Protein AF-A0A954RH76-F1 (afdb_monomer_lite)

Secondary structure (DSSP, 8-state):
-EEEB-EE--------------PPPPSEEEEETTEEEEEE-S---HHHHHHHHHH-EETTEE--BPP---HHHHHHHHHHHHTTS-TTSGGGGB-SSS---BEEEEEEE-TTSTTEEEE-SSSSS-PEEEEE-SGGG-EESTT-----SS-TT--S-PPPSS--TTT---EEEEESS--

Sequence (179 aa):
MAVLNSIRSTAVLICVIAFGTPLALADSRFEYGGHTYDIVTGNKTWSDAALDAVSRAVAGINGYLVTIESAEENATLFQSLLNVVPSSDFNQTRAPDGGNGVYVWIGATDRVNEGDWLWDGDGDNLGVSFWQGTGSAGTSIDGAYQNWGHLPTEPTRQWEPDNAAGGLQDAAGIGLANW

Radius of gyration: 15.98 Å; chains: 1; bounding box: 38×37×48 Å

pLDDT: mean 77.92, std 19.16, range [30.12, 97.25]

Structure (mmCIF, N/CA/C/O backbone):
data_AF-A0A954RH76-F1
#
_entry.id   AF-A0A954RH76-F1
#
loop_
_atom_site.group_PDB
_atom_site.id
_atom_site.type_symbol
_atom_site.label_atom_id
_atom_site.label_alt_id
_atom_site.label_comp_id
_atom_site.label_asym_id
_atom_site.label_entity_id
_atom_site.label_seq_id
_atom_site.pdbx_PDB_ins_code
_atom_site.Cartn_x
_atom_site.Cartn_y
_atom_site.Cartn_z
_atom_site.occupancy
_atom_site.B_iso_or_equiv
_atom_site.auth_seq_id
_atom_site.auth_comp_id
_atom_site.auth_asym_id
_atom_site.auth_atom_id
_atom_site.pdbx_PDB_model_num
ATOM 1 N N . MET A 1 1 ? 6.204 8.900 6.212 1.00 40.88 1 MET A N 1
ATOM 2 C CA . MET A 1 1 ? 5.173 7.993 5.658 1.00 40.88 1 MET A CA 1
ATOM 3 C C . MET A 1 1 ? 4.182 7.612 6.754 1.00 40.88 1 MET A C 1
ATOM 5 O O . MET A 1 1 ? 4.593 7.543 7.906 1.00 40.88 1 MET A O 1
ATOM 9 N N . ALA A 1 2 ? 2.920 7.367 6.388 1.00 30.12 2 ALA A N 1
ATOM 10 C CA . ALA A 1 2 ? 1.834 6.907 7.260 1.00 30.12 2 ALA A CA 1
ATOM 11 C C . ALA A 1 2 ? 1.505 5.396 7.078 1.00 30.12 2 ALA A C 1
ATOM 13 O O . ALA A 1 2 ? 2.086 4.738 6.219 1.00 30.12 2 ALA A O 1
ATOM 14 N N . VAL A 1 3 ? 0.554 4.856 7.847 1.00 35.94 3 VAL A N 1
ATOM 15 C CA . VAL A 1 3 ? 0.064 3.460 7.829 1.00 35.94 3 VAL A CA 1
ATOM 16 C C . VAL A 1 3 ? -1.465 3.431 7.731 1.00 35.94 3 VAL A C 1
ATOM 18 O O . VAL A 1 3 ? -2.114 4.339 8.257 1.00 35.94 3 VAL A O 1
ATOM 21 N N . LEU A 1 4 ? -2.027 2.398 7.087 1.00 30.12 4 LEU A N 1
ATOM 22 C CA . LEU A 1 4 ? -3.467 2.200 6.896 1.00 30.12 4 LEU A CA 1
ATOM 23 C C . LEU A 1 4 ? -3.893 0.731 7.147 1.00 30.12 4 LEU A C 1
ATOM 25 O O . LEU A 1 4 ? -3.409 -0.157 6.451 1.00 30.12 4 LEU A O 1
ATOM 29 N N . ASN A 1 5 ? -4.798 0.473 8.105 1.00 33.03 5 ASN A N 1
ATOM 30 C CA . ASN A 1 5 ? -5.329 -0.878 8.439 1.00 33.03 5 ASN A CA 1
ATOM 31 C C . ASN A 1 5 ? -6.743 -1.138 7.869 1.00 33.03 5 ASN A C 1
ATOM 33 O O . ASN A 1 5 ? -7.368 -0.183 7.434 1.00 33.03 5 ASN A O 1
ATOM 37 N N . SER A 1 6 ? -7.287 -2.371 7.941 1.00 32.66 6 SER A N 1
ATOM 38 C CA . SER A 1 6 ? -8.672 -2.718 7.519 1.00 32.66 6 SER A CA 1
ATOM 39 C C . SER A 1 6 ? -9.270 -3.940 8.272 1.00 32.66 6 SER A C 1
ATOM 41 O O . SER A 1 6 ? -8.588 -4.953 8.392 1.00 32.66 6 SER A O 1
ATOM 43 N N . ILE A 1 7 ? -10.502 -3.892 8.826 1.00 47.41 7 ILE A N 1
ATOM 44 C CA . ILE A 1 7 ? -11.074 -4.971 9.694 1.00 47.41 7 ILE A CA 1
ATOM 45 C C . ILE A 1 7 ? -12.603 -5.180 9.532 1.00 47.41 7 ILE A C 1
ATOM 47 O O . ILE A 1 7 ? -13.374 -4.392 10.082 1.00 47.41 7 ILE A O 1
ATOM 51 N N . ARG A 1 8 ? -13.075 -6.256 8.865 1.00 41.12 8 ARG A N 1
ATOM 52 C CA . ARG A 1 8 ? -14.526 -6.562 8.687 1.00 41.12 8 ARG A CA 1
ATOM 53 C C . ARG A 1 8 ? -15.267 -6.842 10.005 1.00 41.12 8 ARG A C 1
ATOM 55 O O . ARG A 1 8 ? -14.794 -7.622 10.827 1.00 41.12 8 ARG A O 1
ATOM 62 N N . SER A 1 9 ? -16.482 -6.301 10.158 1.00 44.47 9 SER A N 1
ATOM 63 C CA . SER A 1 9 ? -17.307 -6.450 11.370 1.00 44.47 9 SER A CA 1
ATOM 64 C C . SER A 1 9 ? -18.763 -6.873 11.108 1.00 44.47 9 SER A C 1
ATOM 66 O O . SER A 1 9 ? -19.400 -6.485 10.129 1.00 44.47 9 SER A O 1
ATOM 68 N N . THR A 1 10 ? -19.332 -7.663 12.023 1.00 44.78 10 THR A N 1
ATOM 69 C CA . THR A 1 10 ? -20.782 -7.890 12.167 1.00 44.78 10 THR A CA 1
ATOM 70 C C . THR A 1 10 ? -21.090 -8.001 13.661 1.00 44.78 10 THR A C 1
ATOM 72 O O . THR A 1 10 ? -20.447 -8.763 14.378 1.00 44.78 10 THR A O 1
ATOM 75 N N . ALA A 1 11 ? -22.014 -7.182 14.165 1.00 46.94 11 ALA A N 1
ATOM 76 C CA . ALA A 1 11 ? -21.987 -6.768 15.568 1.00 46.94 11 ALA A CA 1
ATOM 77 C C . ALA A 1 11 ? -22.544 -7.785 16.587 1.00 46.94 11 ALA A C 1
ATOM 79 O O . ALA A 1 11 ? -23.699 -8.202 16.502 1.00 46.94 11 ALA A O 1
ATOM 80 N N . VAL A 1 12 ? -21.770 -8.033 17.652 1.00 41.00 12 VAL A N 1
ATOM 81 C CA . VAL A 1 12 ? -22.257 -8.466 18.976 1.00 41.00 12 VAL A CA 1
ATOM 82 C C . VAL A 1 12 ? -21.498 -7.675 20.046 1.00 41.00 12 VAL A C 1
ATOM 84 O O . VAL A 1 12 ? -20.272 -7.622 20.024 1.00 41.00 12 VAL A O 1
ATOM 87 N N . LEU A 1 13 ? -22.211 -7.047 20.986 1.00 41.81 13 LEU A N 1
ATOM 88 C CA . LEU A 1 13 ? -21.607 -6.197 22.016 1.00 41.81 13 LEU A CA 1
ATOM 89 C C . LEU A 1 13 ? -21.362 -6.983 23.316 1.00 41.81 13 LEU A C 1
ATOM 91 O O . LEU A 1 13 ? -22.308 -7.293 24.038 1.00 41.81 13 LEU A O 1
ATOM 95 N N . ILE A 1 14 ? -20.096 -7.253 23.648 1.00 43.41 14 ILE A N 1
ATOM 96 C CA . ILE A 1 14 ? -19.682 -7.780 24.959 1.00 43.41 14 ILE A CA 1
ATOM 97 C C . ILE A 1 14 ? -18.556 -6.899 25.506 1.00 43.41 14 ILE A C 1
ATOM 99 O O . ILE A 1 14 ? -17.521 -6.731 24.868 1.00 43.41 14 ILE A O 1
ATOM 103 N N . CYS A 1 15 ? -18.751 -6.334 26.699 1.00 41.09 15 CYS A N 1
ATOM 104 C CA . CYS A 1 15 ? -17.736 -5.520 27.365 1.00 41.09 15 CYS A CA 1
ATOM 105 C C . CYS A 1 15 ? -16.806 -6.409 28.205 1.00 41.09 15 CYS A C 1
ATOM 107 O O . CYS A 1 15 ? -17.217 -6.932 29.242 1.00 41.09 15 CYS A O 1
ATOM 109 N N . VAL A 1 16 ? -15.552 -6.552 27.771 1.00 42.00 16 VAL A N 1
ATOM 110 C CA . VAL A 1 16 ? -14.464 -7.158 28.552 1.00 42.00 16 VAL A CA 1
ATOM 111 C C . VAL A 1 16 ? -13.375 -6.107 28.737 1.00 42.00 16 VAL A C 1
ATOM 113 O O . VAL A 1 16 ? -12.799 -5.629 27.763 1.00 42.00 16 VAL A O 1
ATOM 116 N N . ILE A 1 17 ? -13.079 -5.746 29.987 1.00 45.72 17 ILE A N 1
ATOM 117 C CA . ILE A 1 17 ? -11.997 -4.805 30.305 1.00 45.72 17 ILE A CA 1
ATOM 118 C C . ILE A 1 17 ? -10.677 -5.582 30.335 1.00 45.72 17 ILE A C 1
ATOM 120 O O . ILE A 1 17 ? -10.263 -6.095 31.374 1.00 45.72 17 ILE A O 1
ATOM 124 N N . ALA A 1 18 ? -10.028 -5.689 29.177 1.00 44.66 18 ALA A N 1
ATOM 125 C CA . ALA A 1 18 ? -8.667 -6.197 29.074 1.00 44.66 18 ALA A CA 1
ATOM 126 C C . ALA A 1 18 ? -7.655 -5.075 29.364 1.00 44.66 18 ALA A C 1
ATOM 128 O O . ALA A 1 18 ? -7.723 -3.999 28.770 1.00 44.66 18 ALA A O 1
ATOM 129 N N . PHE A 1 19 ? -6.681 -5.338 30.239 1.00 42.97 19 PHE A N 1
ATOM 130 C CA . PHE A 1 19 ? -5.490 -4.495 30.369 1.00 42.97 19 PHE A CA 1
ATOM 131 C C . PHE A 1 19 ? -4.543 -4.780 29.199 1.00 42.97 19 PHE A C 1
ATOM 133 O O . PHE A 1 19 ? -3.617 -5.581 29.315 1.00 42.97 19 PHE A O 1
ATOM 140 N N . GLY A 1 20 ? -4.810 -4.148 28.057 1.00 40.47 20 GLY A N 1
ATOM 141 C CA . GLY A 1 20 ? -3.869 -4.130 26.943 1.00 40.47 20 GLY A CA 1
ATOM 142 C C . GLY A 1 20 ? -2.594 -3.361 27.296 1.00 40.47 20 GLY A C 1
ATOM 143 O O . GLY A 1 20 ? -2.602 -2.448 28.127 1.00 40.47 20 GLY A O 1
ATOM 144 N N . THR A 1 21 ? -1.504 -3.687 26.604 1.00 46.91 21 THR A N 1
ATOM 145 C CA . THR A 1 21 ? -0.442 -2.709 26.341 1.00 46.91 21 THR A CA 1
ATOM 146 C C . THR A 1 21 ? -1.059 -1.440 25.738 1.00 46.91 21 THR A C 1
ATOM 148 O O . THR A 1 21 ? -2.118 -1.524 25.109 1.00 46.91 21 THR A O 1
ATOM 151 N N . PRO A 1 22 ? -0.446 -0.252 25.910 1.00 42.25 22 PRO A N 1
ATOM 152 C CA . PRO A 1 22 ? -0.930 0.943 25.235 1.00 42.25 22 PRO A CA 1
ATOM 153 C C . PRO A 1 22 ? -0.853 0.705 23.726 1.00 42.25 22 PRO A C 1
ATOM 155 O O . PRO A 1 22 ? 0.236 0.680 23.155 1.00 42.25 22 PRO A O 1
ATOM 158 N N . LEU A 1 23 ? -2.015 0.491 23.105 1.00 51.16 23 LEU A N 1
ATOM 159 C CA . LEU A 1 23 ? -2.148 0.426 21.657 1.00 51.16 23 LEU A CA 1
ATOM 160 C C . LEU A 1 23 ? -1.518 1.696 21.088 1.00 51.16 23 LEU A C 1
ATOM 162 O O . LEU A 1 23 ? -1.836 2.796 21.553 1.00 51.16 23 LEU A O 1
ATOM 166 N N . ALA A 1 24 ? -0.658 1.553 20.079 1.00 54.69 24 ALA A N 1
ATOM 167 C CA . ALA A 1 24 ? -0.328 2.688 19.237 1.00 54.69 24 ALA A CA 1
ATOM 168 C C . ALA A 1 24 ? -1.663 3.225 18.702 1.00 54.69 24 ALA A C 1
ATOM 170 O O . ALA A 1 24 ? -2.426 2.491 18.073 1.00 54.69 24 ALA A O 1
ATOM 171 N N . LEU A 1 25 ? -2.012 4.464 19.048 1.00 64.19 25 LEU A N 1
ATOM 172 C CA . LEU A 1 25 ? -3.283 5.032 18.616 1.00 64.19 25 LEU A CA 1
ATOM 173 C C . LEU A 1 25 ? -3.212 5.357 17.122 1.00 64.19 25 LEU A C 1
ATOM 175 O O . LEU A 1 25 ? -2.136 5.480 16.535 1.00 64.19 25 LEU A O 1
ATOM 179 N N . ALA A 1 26 ? -4.372 5.409 16.480 1.00 78.31 26 ALA A N 1
ATOM 180 C CA . ALA A 1 26 ? -4.497 5.991 15.154 1.00 78.31 26 ALA A CA 1
ATOM 181 C C . ALA A 1 26 ? -4.692 7.503 15.300 1.00 78.31 26 ALA A C 1
ATOM 183 O O . ALA A 1 26 ? -5.371 7.946 16.229 1.00 78.31 26 ALA A O 1
ATOM 184 N N . ASP A 1 27 ? -4.134 8.277 14.375 1.00 84.81 27 ASP A N 1
ATOM 185 C CA . ASP A 1 27 ? -4.373 9.721 14.295 1.00 84.81 27 ASP A CA 1
ATOM 186 C C . ASP A 1 27 ? -5.764 10.013 13.703 1.00 84.81 27 ASP A C 1
ATOM 188 O O . ASP A 1 27 ? -6.364 11.051 13.977 1.00 84.81 27 ASP A O 1
ATOM 192 N N . SER A 1 28 ? -6.314 9.065 12.932 1.00 92.12 28 SER A N 1
ATOM 193 C CA . SER A 1 28 ? -7.709 9.055 12.483 1.00 92.12 28 SER A CA 1
ATOM 194 C C . SER A 1 28 ? -8.221 7.623 12.301 1.00 92.12 28 SER A C 1
ATOM 196 O O . SER A 1 28 ? -7.443 6.711 12.029 1.00 92.12 28 SER A O 1
ATOM 198 N N . ARG A 1 29 ? -9.536 7.416 12.430 1.00 93.69 29 ARG A N 1
ATOM 199 C CA . ARG A 1 29 ? -10.216 6.130 12.197 1.00 93.69 29 ARG A CA 1
ATOM 200 C C . ARG A 1 29 ? -11.527 6.358 11.450 1.00 93.69 29 ARG A C 1
ATOM 202 O O . ARG A 1 29 ? -12.265 7.284 11.781 1.00 93.69 29 ARG A O 1
ATOM 209 N N . PHE A 1 30 ? -11.837 5.490 10.491 1.00 94.75 30 PHE A N 1
ATOM 210 C CA . PHE A 1 30 ? -13.106 5.494 9.755 1.00 94.75 30 PHE A CA 1
ATOM 211 C C . PHE A 1 30 ? -13.572 4.066 9.431 1.00 94.75 30 PHE A C 1
ATOM 213 O O . PHE A 1 30 ? -12.868 3.097 9.708 1.00 94.75 30 PHE A O 1
ATOM 220 N N . GLU A 1 31 ? -14.770 3.929 8.862 1.00 95.25 31 GLU A N 1
ATOM 221 C CA . GLU A 1 31 ? -15.333 2.644 8.434 1.00 95.25 31 GLU A CA 1
ATOM 222 C C . GLU A 1 31 ? -15.823 2.725 6.983 1.00 95.25 31 GLU A C 1
ATOM 224 O O . GLU A 1 31 ? -16.425 3.723 6.580 1.00 95.25 31 GLU A O 1
ATOM 229 N N . TYR A 1 32 ? -15.571 1.678 6.196 1.00 95.69 32 TYR A N 1
ATOM 230 C CA . TYR A 1 32 ? -16.018 1.542 4.805 1.00 95.69 32 TYR A CA 1
ATOM 231 C C . TYR A 1 32 ? -16.129 0.057 4.421 1.00 95.69 32 TYR A C 1
ATOM 233 O O . TYR A 1 32 ? -15.388 -0.768 4.934 1.00 95.69 32 TYR A O 1
ATOM 241 N N . GLY A 1 33 ? -17.072 -0.334 3.555 1.00 93.06 33 GLY A N 1
ATOM 242 C CA . GLY A 1 33 ? -17.193 -1.734 3.100 1.00 93.06 33 GLY A CA 1
ATOM 243 C C . GLY A 1 33 ? -17.443 -2.775 4.212 1.00 93.06 33 GLY A C 1
ATOM 244 O O . GLY A 1 33 ? -17.241 -3.967 3.996 1.00 93.06 33 GLY A O 1
ATOM 245 N N . GLY A 1 34 ? -17.851 -2.334 5.408 1.00 92.12 34 GLY A N 1
ATOM 246 C CA . GLY A 1 34 ? -17.929 -3.157 6.622 1.00 92.12 34 GLY A CA 1
ATOM 247 C C . GLY A 1 34 ? -16.601 -3.326 7.373 1.00 92.12 34 GLY A C 1
ATOM 248 O O . GLY A 1 34 ? -16.596 -3.979 8.414 1.00 92.12 34 GLY A O 1
ATOM 249 N N . HIS A 1 35 ? -15.505 -2.750 6.871 1.00 93.56 35 HIS A N 1
ATOM 250 C CA . HIS A 1 35 ? -14.179 -2.731 7.484 1.00 93.56 35 HIS A CA 1
ATOM 251 C C . HIS A 1 35 ? -13.924 -1.459 8.315 1.00 93.56 35 HIS A C 1
ATOM 253 O O . HIS A 1 35 ? -14.305 -0.365 7.896 1.00 93.56 35 HIS A O 1
ATOM 259 N N . THR A 1 36 ? -13.220 -1.575 9.446 1.00 95.75 36 THR A N 1
ATOM 260 C CA . THR A 1 36 ? -12.646 -0.437 10.196 1.00 95.75 36 THR A CA 1
ATOM 261 C C . THR A 1 36 ? -11.205 -0.163 9.758 1.00 95.75 36 THR A C 1
ATOM 263 O O . THR A 1 36 ? -10.385 -1.080 9.780 1.00 95.75 36 THR A O 1
ATOM 266 N N . TYR A 1 37 ? -10.880 1.092 9.438 1.00 95.88 37 TYR A N 1
ATOM 267 C CA . TYR A 1 37 ? -9.555 1.527 8.985 1.00 95.88 37 TYR A CA 1
ATOM 268 C C . TYR A 1 37 ? -8.914 2.511 9.978 1.00 95.88 37 TYR A C 1
ATOM 270 O O . TYR A 1 37 ? -9.546 3.494 10.371 1.00 95.88 37 TYR A O 1
ATOM 278 N N . ASP A 1 38 ? -7.653 2.267 10.351 1.00 94.94 38 ASP A N 1
ATOM 279 C CA . ASP A 1 38 ? -6.802 3.179 11.139 1.00 94.94 38 ASP A CA 1
ATOM 280 C C . ASP A 1 38 ? -5.836 3.913 10.214 1.00 94.94 38 ASP A C 1
ATOM 282 O O . ASP A 1 38 ? -5.127 3.245 9.472 1.00 94.94 38 ASP A O 1
ATOM 286 N N . ILE A 1 39 ? -5.741 5.242 10.313 1.00 93.50 39 ILE A N 1
ATOM 287 C CA . ILE A 1 39 ? -4.655 6.039 9.723 1.00 93.50 39 ILE A CA 1
ATOM 288 C C . ILE A 1 39 ? -3.665 6.412 10.831 1.00 93.50 39 ILE A C 1
ATOM 290 O O . ILE A 1 39 ? -4.047 7.017 11.835 1.00 93.50 39 ILE A O 1
ATOM 294 N N . VAL A 1 40 ? -2.386 6.095 10.633 1.00 91.00 40 VAL A N 1
ATOM 295 C CA . VAL A 1 40 ? -1.279 6.419 11.554 1.00 91.00 40 VAL A CA 1
ATOM 296 C C . VAL A 1 40 ? -0.241 7.235 10.803 1.00 91.00 40 VAL A C 1
ATOM 298 O O . VAL A 1 40 ? 0.214 6.789 9.764 1.00 91.00 40 VAL A O 1
ATOM 301 N N . THR A 1 41 ? 0.184 8.393 11.293 1.00 85.50 41 THR A N 1
ATOM 302 C CA . THR A 1 41 ? 1.105 9.295 10.566 1.00 85.50 41 THR A CA 1
ATOM 303 C C . THR A 1 41 ? 2.579 9.144 10.958 1.00 85.50 41 THR A C 1
ATOM 305 O O . THR A 1 41 ? 3.463 9.641 10.259 1.00 85.50 41 THR A O 1
ATOM 308 N N . GLY A 1 42 ? 2.861 8.436 12.058 1.00 83.25 42 GLY A N 1
ATOM 309 C CA . GLY A 1 42 ? 4.211 8.232 12.589 1.00 83.25 42 GLY A CA 1
ATOM 310 C C . GLY A 1 42 ? 5.118 7.409 11.665 1.00 83.25 42 GLY A C 1
ATOM 311 O O . GLY A 1 42 ? 4.803 6.271 11.321 1.00 83.25 42 GLY A O 1
ATOM 312 N N . ASN A 1 43 ? 6.273 7.976 11.306 1.00 80.88 43 ASN A N 1
ATOM 313 C CA . ASN A 1 43 ? 7.181 7.413 10.307 1.00 80.88 43 ASN A CA 1
ATOM 314 C C . ASN A 1 43 ? 7.812 6.069 10.729 1.00 80.88 43 ASN A C 1
ATOM 316 O O . ASN A 1 43 ? 8.438 5.978 11.785 1.00 80.88 43 ASN A O 1
ATOM 320 N N . LYS A 1 44 ? 7.692 5.054 9.864 1.00 85.94 44 LYS A N 1
ATOM 321 C CA . LYS A 1 44 ? 8.058 3.643 10.094 1.00 85.94 44 LYS A CA 1
ATOM 322 C C . LYS A 1 44 ? 8.705 3.018 8.850 1.00 85.94 44 LYS A C 1
ATOM 324 O O . LYS A 1 44 ? 8.472 3.511 7.744 1.00 85.94 44 LYS A O 1
ATOM 329 N N . THR A 1 45 ? 9.468 1.932 9.023 1.00 86.88 45 THR A N 1
ATOM 330 C CA . THR A 1 45 ? 9.781 0.986 7.927 1.00 86.88 45 THR A CA 1
ATOM 331 C C . THR A 1 45 ? 8.580 0.075 7.650 1.00 86.88 45 THR A C 1
ATOM 333 O O . THR A 1 45 ? 7.631 0.068 8.433 1.00 86.88 45 THR A O 1
ATOM 336 N N . TRP A 1 46 ? 8.586 -0.699 6.559 1.00 89.88 46 TRP A N 1
ATOM 337 C CA . TRP A 1 46 ? 7.458 -1.590 6.245 1.00 89.88 46 TRP A CA 1
ATOM 338 C C . TRP A 1 46 ? 7.260 -2.678 7.301 1.00 89.88 46 TRP A C 1
ATOM 340 O O . TRP A 1 46 ? 6.151 -2.847 7.802 1.00 89.88 46 TRP A O 1
ATOM 350 N N . SER A 1 47 ? 8.342 -3.299 7.771 1.00 91.25 47 SER A N 1
ATOM 351 C CA . SER A 1 47 ? 8.289 -4.242 8.893 1.00 91.25 47 SER A CA 1
ATOM 352 C C . SER A 1 47 ? 7.755 -3.588 10.180 1.00 91.25 47 SER A C 1
ATOM 354 O O . SER A 1 47 ? 6.922 -4.173 10.867 1.00 91.25 47 SER A O 1
ATOM 356 N N . ASP A 1 48 ? 8.165 -2.350 10.492 1.00 91.19 48 ASP A N 1
ATOM 357 C CA . ASP A 1 48 ? 7.651 -1.606 11.659 1.00 91.19 48 ASP A CA 1
ATOM 358 C C . ASP A 1 48 ? 6.195 -1.134 11.494 1.00 91.19 48 ASP A C 1
ATOM 360 O O . ASP A 1 48 ? 5.565 -0.738 12.480 1.00 91.19 48 ASP A O 1
ATOM 364 N N . ALA A 1 49 ? 5.680 -1.105 10.262 1.00 91.94 49 ALA A N 1
ATOM 365 C CA . ALA A 1 49 ? 4.300 -0.772 9.930 1.00 91.94 49 ALA A CA 1
ATOM 366 C C . ALA A 1 49 ? 3.397 -2.006 10.036 1.00 91.94 49 ALA A C 1
ATOM 368 O O . ALA A 1 49 ? 2.373 -1.929 10.710 1.00 91.94 49 ALA A O 1
ATOM 369 N N . ALA A 1 50 ? 3.816 -3.146 9.479 1.00 94.31 50 ALA A N 1
ATOM 370 C CA . ALA A 1 50 ? 3.130 -4.430 9.626 1.00 94.31 50 ALA A CA 1
ATOM 371 C C . ALA A 1 50 ? 3.026 -4.847 11.104 1.00 94.31 50 ALA A C 1
ATOM 373 O O . ALA A 1 50 ? 1.935 -5.122 11.603 1.00 94.31 50 ALA A O 1
ATOM 374 N N . LEU A 1 51 ? 4.126 -4.755 11.863 1.00 94.31 51 LEU A N 1
ATOM 375 C CA . LEU A 1 51 ? 4.120 -5.036 13.305 1.00 94.31 51 LEU A CA 1
ATOM 376 C C . LEU A 1 51 ? 3.227 -4.069 14.109 1.00 94.31 51 LEU A C 1
ATOM 378 O O . LEU A 1 51 ? 2.596 -4.485 15.080 1.00 94.31 51 LEU A O 1
ATOM 382 N N . ASP A 1 52 ? 3.127 -2.794 13.710 1.00 93.62 52 ASP A N 1
ATOM 383 C CA . ASP A 1 52 ? 2.187 -1.842 14.328 1.00 93.62 52 ASP A CA 1
ATOM 384 C C . ASP A 1 52 ? 0.739 -2.211 14.005 1.00 93.62 52 ASP A C 1
ATOM 386 O O . ASP A 1 52 ? -0.109 -2.194 14.897 1.00 93.62 52 ASP A O 1
ATOM 390 N N . ALA A 1 53 ? 0.472 -2.600 12.755 1.00 94.81 53 ALA A N 1
ATOM 391 C CA . ALA A 1 53 ? -0.841 -3.013 12.290 1.00 94.81 53 ALA A CA 1
ATOM 392 C C . ALA A 1 53 ? -1.349 -4.249 13.047 1.00 94.81 53 ALA A C 1
ATOM 394 O O . ALA A 1 53 ? -2.459 -4.207 13.580 1.00 94.81 53 ALA A O 1
ATOM 395 N N . VAL A 1 54 ? -0.501 -5.272 13.199 1.00 95.69 54 VAL A N 1
ATOM 396 C CA . VAL A 1 54 ? -0.769 -6.497 13.979 1.00 95.69 54 VAL A CA 1
ATOM 397 C C . VAL A 1 54 ? -0.925 -6.213 15.474 1.00 95.69 54 VAL A C 1
ATOM 399 O O . VAL A 1 54 ? -1.687 -6.899 16.155 1.00 95.69 54 VAL A O 1
ATOM 402 N N . SER A 1 55 ? -0.249 -5.188 16.008 1.00 93.94 55 SER A N 1
ATOM 403 C CA . SER A 1 55 ? -0.401 -4.783 17.416 1.00 93.94 55 SER A CA 1
ATOM 404 C C . SER A 1 55 ? -1.732 -4.080 17.723 1.00 93.94 55 SER A C 1
ATOM 406 O O . SER A 1 55 ? -2.126 -3.988 18.888 1.00 93.94 55 SER A O 1
ATOM 408 N N . ARG A 1 56 ? -2.427 -3.574 16.695 1.00 90.56 56 ARG A N 1
ATOM 409 C CA . ARG A 1 56 ? -3.729 -2.902 16.813 1.00 90.56 56 ARG A CA 1
ATOM 410 C C . ARG A 1 56 ? -4.848 -3.924 16.741 1.00 90.56 56 ARG A C 1
ATOM 412 O O . ARG A 1 56 ? -4.789 -4.842 15.935 1.00 90.56 56 ARG A O 1
ATOM 419 N N . ALA A 1 57 ? -5.910 -3.720 17.518 1.00 90.44 57 ALA A N 1
ATOM 420 C CA . ALA A 1 57 ? -7.092 -4.572 17.456 1.00 90.44 57 ALA A CA 1
ATOM 421 C C . ALA A 1 57 ? -8.406 -3.786 17.543 1.00 90.44 57 ALA A C 1
ATOM 423 O O . ALA A 1 57 ? -8.505 -2.767 18.235 1.00 90.44 57 ALA A O 1
ATOM 424 N N . VAL A 1 58 ? -9.442 -4.304 16.879 1.00 87.19 58 VAL A N 1
ATOM 425 C CA . VAL A 1 58 ? -10.835 -3.841 16.979 1.00 87.19 58 VAL A CA 1
ATOM 426 C C . VAL A 1 58 ? -11.712 -5.049 17.294 1.00 87.19 58 VAL A C 1
ATOM 428 O O . VAL A 1 58 ? -11.594 -6.090 16.659 1.00 87.19 58 VAL A O 1
ATOM 431 N N . ALA A 1 59 ? -12.544 -4.946 18.335 1.00 87.06 59 ALA A N 1
ATOM 432 C CA . ALA A 1 59 ? -13.356 -6.054 18.864 1.00 87.06 59 ALA A CA 1
ATOM 433 C C . ALA A 1 59 ? -12.576 -7.355 19.204 1.00 87.06 59 ALA A C 1
ATOM 435 O O . ALA A 1 59 ? -13.177 -8.417 19.333 1.00 87.06 59 ALA A O 1
ATOM 436 N N . GLY A 1 60 ? -11.251 -7.273 19.386 1.00 87.69 60 GLY A N 1
ATOM 437 C CA . GLY A 1 60 ? -10.372 -8.429 19.621 1.00 87.69 60 GLY A CA 1
ATOM 438 C C . GLY A 1 60 ? -9.826 -9.097 18.352 1.00 87.69 60 GLY A C 1
ATOM 439 O O . GLY A 1 60 ? -9.139 -10.107 18.464 1.00 87.69 60 GLY A O 1
ATOM 440 N N . ILE A 1 61 ? -10.106 -8.542 17.169 1.00 89.12 61 ILE A N 1
ATOM 441 C CA . ILE A 1 61 ? -9.500 -8.929 15.890 1.00 89.12 61 ILE A CA 1
ATOM 442 C C . ILE A 1 61 ? -8.298 -8.011 15.645 1.00 89.12 61 ILE A C 1
ATOM 444 O O . ILE A 1 61 ? -8.458 -6.789 15.698 1.00 89.12 61 ILE A O 1
ATOM 448 N N . ASN A 1 62 ? -7.117 -8.582 15.399 1.00 93.06 62 ASN A N 1
ATOM 449 C CA . ASN A 1 62 ? -5.911 -7.815 15.076 1.00 93.06 62 ASN A CA 1
ATOM 450 C C . ASN A 1 62 ? -5.993 -7.203 13.667 1.00 93.06 62 ASN A C 1
ATOM 452 O O . ASN A 1 62 ? -6.679 -7.727 12.789 1.00 93.06 62 ASN A O 1
ATOM 456 N N . GLY A 1 63 ? -5.296 -6.088 13.460 1.00 95.00 63 GLY A N 1
ATOM 457 C CA . GLY A 1 63 ? -5.143 -5.453 12.156 1.00 95.00 63 GLY A CA 1
ATOM 458 C C . GLY A 1 63 ? -3.994 -6.031 11.327 1.00 95.00 63 GLY A C 1
ATOM 459 O O . GLY A 1 63 ? -3.203 -6.846 11.787 1.00 95.00 63 GLY A O 1
ATOM 460 N N . TYR A 1 64 ? -3.917 -5.552 10.093 1.00 96.81 64 TYR A N 1
ATOM 461 C CA . TYR A 1 64 ? -2.883 -5.811 9.092 1.00 96.81 64 TYR A CA 1
ATOM 462 C C . TYR A 1 64 ? -2.852 -4.593 8.153 1.00 96.81 64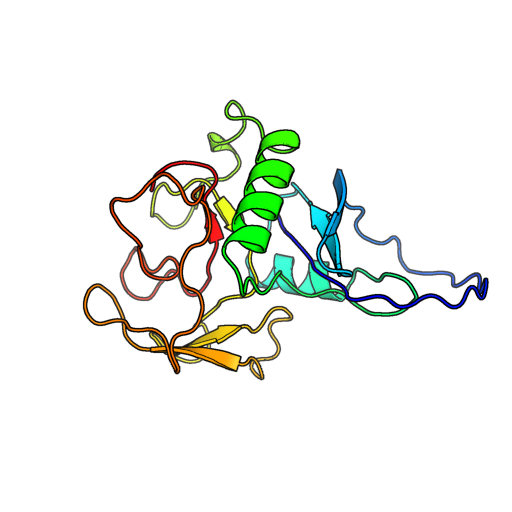 TYR A C 1
ATOM 464 O O . TYR A 1 64 ? -3.831 -3.834 8.103 1.00 96.81 64 TYR A O 1
ATOM 472 N N . LEU A 1 65 ? -1.743 -4.367 7.446 1.00 97.25 65 LEU A N 1
ATOM 473 C CA . LEU A 1 65 ? -1.638 -3.314 6.434 1.00 97.25 65 LEU A CA 1
ATOM 474 C C . LEU A 1 65 ? -2.643 -3.566 5.306 1.00 97.25 65 LEU A C 1
ATOM 476 O O . LEU A 1 65 ? -2.771 -4.685 4.815 1.00 97.25 65 LEU A O 1
ATOM 480 N N . VAL A 1 66 ? -3.358 -2.521 4.892 1.00 97.06 66 VAL A N 1
ATOM 481 C CA . VAL A 1 66 ? -4.541 -2.648 4.035 1.00 97.06 66 VAL A CA 1
ATOM 482 C C . VAL A 1 66 ? -4.257 -3.378 2.716 1.00 97.06 66 VAL A C 1
ATOM 484 O O . VAL A 1 66 ? -3.348 -3.028 1.964 1.00 97.06 66 VAL A O 1
ATOM 487 N N . THR A 1 67 ? -5.090 -4.378 2.436 1.00 95.56 67 THR A N 1
ATOM 488 C CA . THR A 1 67 ? -5.299 -4.958 1.104 1.00 95.56 67 THR A CA 1
ATOM 489 C C . THR A 1 67 ? -6.380 -4.151 0.395 1.00 95.56 67 THR A C 1
ATOM 491 O O . THR A 1 67 ? -7.390 -3.835 1.021 1.00 95.56 67 THR A O 1
ATOM 494 N N . ILE A 1 68 ? -6.166 -3.778 -0.870 1.00 93.50 68 ILE A N 1
ATOM 495 C CA . ILE A 1 68 ? -7.071 -2.887 -1.615 1.00 93.50 68 ILE A CA 1
ATOM 496 C C . ILE A 1 68 ? -7.550 -3.602 -2.878 1.00 93.50 68 ILE A C 1
ATOM 498 O O . ILE A 1 68 ? -6.772 -3.783 -3.816 1.00 93.50 68 ILE A O 1
ATOM 502 N N . GLU A 1 69 ? -8.830 -3.979 -2.909 1.00 92.38 69 GLU A N 1
ATOM 503 C CA . GLU A 1 69 ? -9.386 -4.895 -3.925 1.00 92.38 69 GLU A CA 1
ATOM 504 C C . GLU A 1 69 ? -10.361 -4.225 -4.913 1.00 92.38 69 GLU A C 1
ATOM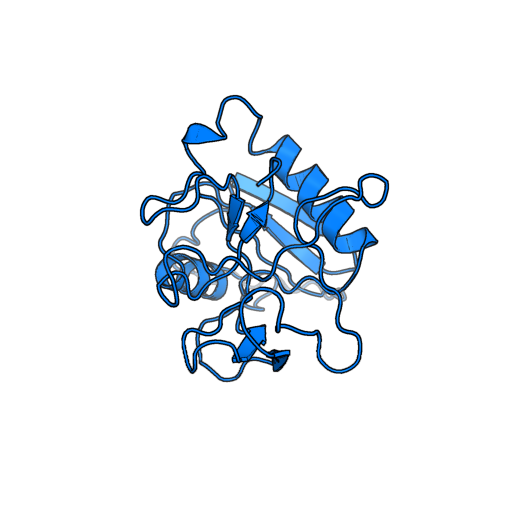 506 O O . GLU A 1 69 ? -10.858 -4.878 -5.831 1.00 92.38 69 GLU A O 1
ATOM 511 N N . SER A 1 70 ? -10.678 -2.935 -4.745 1.00 92.38 70 SER A N 1
ATOM 512 C CA . SER A 1 70 ? -11.669 -2.240 -5.587 1.00 92.38 70 SER A CA 1
ATOM 513 C C . SER A 1 70 ? -11.383 -0.751 -5.799 1.00 92.38 70 SER A C 1
ATOM 515 O O . SER A 1 70 ? -10.699 -0.101 -5.005 1.00 92.38 70 SER A O 1
ATOM 517 N N . ALA A 1 71 ? -11.958 -0.191 -6.869 1.00 90.06 71 ALA A N 1
ATOM 518 C CA . ALA A 1 71 ? -11.828 1.225 -7.210 1.00 90.06 71 ALA A CA 1
ATOM 519 C C . ALA A 1 71 ? -12.521 2.133 -6.181 1.00 90.06 71 ALA A C 1
ATOM 521 O O . ALA A 1 71 ? -12.009 3.204 -5.852 1.00 90.06 71 ALA A O 1
ATOM 522 N N . GLU A 1 72 ? -13.662 1.689 -5.656 1.00 92.50 72 GLU A N 1
ATOM 523 C CA . GLU A 1 72 ? -14.471 2.377 -4.652 1.00 92.50 72 GLU A CA 1
ATOM 524 C C . GLU A 1 72 ? -13.794 2.370 -3.272 1.00 92.50 72 GLU A C 1
ATOM 526 O O . GLU A 1 72 ? -13.830 3.378 -2.560 1.00 92.50 72 GLU A O 1
ATOM 531 N N . GLU A 1 73 ? -13.120 1.269 -2.916 1.00 94.56 73 GLU A N 1
ATOM 532 C CA . GLU A 1 73 ? -12.237 1.221 -1.748 1.00 94.56 73 GLU A CA 1
ATOM 533 C C . GLU A 1 73 ? -11.060 2.181 -1.922 1.00 94.56 73 GLU A C 1
ATOM 535 O O . GLU A 1 73 ? -10.944 3.116 -1.136 1.00 94.56 73 GLU A O 1
ATOM 540 N N . ASN A 1 74 ? -10.252 2.038 -2.981 1.00 91.69 74 ASN A N 1
ATOM 541 C CA . ASN A 1 74 ? -9.127 2.940 -3.261 1.00 91.69 74 ASN A CA 1
ATOM 542 C C . ASN A 1 74 ? -9.540 4.425 -3.218 1.00 91.69 74 ASN A C 1
ATOM 544 O O . ASN A 1 74 ? -8.863 5.225 -2.577 1.00 91.69 74 ASN A O 1
ATOM 548 N N . ALA A 1 75 ? -10.670 4.795 -3.832 1.00 91.31 75 ALA A N 1
ATOM 549 C CA . ALA A 1 75 ? -11.164 6.172 -3.814 1.00 91.31 75 ALA A CA 1
ATOM 550 C C . ALA A 1 75 ? -11.544 6.649 -2.399 1.00 91.31 75 ALA A C 1
ATOM 552 O O . ALA A 1 75 ? -11.252 7.791 -2.036 1.00 91.31 75 ALA A O 1
ATOM 553 N N . THR A 1 76 ? -12.151 5.779 -1.586 1.00 93.56 76 THR A N 1
ATOM 554 C CA . THR A 1 76 ? -12.499 6.087 -0.190 1.00 93.56 76 THR A CA 1
ATOM 555 C C . THR A 1 76 ? -11.251 6.217 0.681 1.00 93.56 76 THR A C 1
ATOM 557 O O . THR A 1 76 ? -11.132 7.174 1.445 1.00 93.56 76 THR A O 1
ATOM 560 N N . LEU A 1 77 ? -10.293 5.299 0.532 1.00 93.00 77 LEU A N 1
ATOM 561 C CA . LEU A 1 77 ? -9.013 5.319 1.239 1.00 93.00 77 LEU A CA 1
ATOM 562 C C . LEU A 1 77 ? -8.221 6.586 0.913 1.00 93.00 77 LEU A C 1
ATOM 564 O O . LEU A 1 77 ? -7.842 7.323 1.820 1.00 93.00 77 LEU A O 1
ATOM 568 N N . PHE A 1 78 ? -8.041 6.881 -0.375 1.00 90.31 78 PHE A N 1
ATOM 569 C CA . PHE A 1 78 ? -7.359 8.079 -0.859 1.00 90.31 78 PHE A CA 1
ATOM 570 C C . PHE A 1 78 ? -8.000 9.363 -0.314 1.00 90.31 78 PHE A C 1
ATOM 572 O O . PHE A 1 78 ? -7.306 10.221 0.234 1.00 90.31 78 PHE A O 1
ATOM 579 N N . GLN A 1 79 ? -9.332 9.478 -0.373 1.00 90.88 79 GLN A N 1
ATOM 580 C CA . GLN A 1 79 ? -10.027 10.660 0.137 1.00 90.88 79 GLN A CA 1
ATOM 581 C C . GLN A 1 79 ? -9.928 10.793 1.667 1.00 90.88 79 GLN A C 1
ATOM 583 O O . GLN A 1 79 ? -9.773 11.912 2.164 1.00 90.88 79 GLN A O 1
ATOM 588 N N . SER A 1 80 ? -9.973 9.686 2.417 1.00 92.75 80 SER A N 1
ATOM 589 C CA . SER A 1 80 ? -9.729 9.686 3.866 1.00 92.75 80 SER A CA 1
ATOM 590 C C . SER A 1 80 ? -8.290 10.075 4.214 1.00 92.75 80 SER A C 1
ATOM 592 O O . SER A 1 80 ? -8.084 10.831 5.163 1.00 92.75 80 SER A O 1
ATOM 594 N N . LEU A 1 81 ? -7.298 9.623 3.440 1.00 91.56 81 LEU A N 1
ATOM 595 C CA . LEU A 1 81 ? -5.894 9.983 3.647 1.00 91.56 81 LEU A CA 1
ATOM 596 C C . LEU A 1 81 ? -5.635 11.468 3.373 1.00 91.56 81 LEU A C 1
ATOM 598 O O . LEU A 1 81 ? -4.999 12.114 4.200 1.00 91.56 81 LEU A O 1
ATOM 602 N N . LEU A 1 82 ? -6.186 12.045 2.299 1.00 88.69 82 LEU A N 1
ATOM 603 C CA . LEU A 1 82 ? -6.054 13.485 2.012 1.00 88.69 82 LEU A CA 1
ATOM 604 C C . LEU A 1 82 ? -6.690 14.395 3.082 1.00 88.69 82 LEU A C 1
ATOM 606 O O . LEU A 1 82 ? -6.302 15.556 3.205 1.00 88.69 82 LEU A O 1
ATOM 610 N N . ASN A 1 83 ? -7.634 13.880 3.877 1.00 90.06 83 ASN A N 1
ATOM 611 C CA . ASN A 1 83 ? -8.214 14.604 5.015 1.00 90.06 83 ASN A CA 1
ATOM 612 C C . ASN A 1 83 ? -7.301 14.617 6.260 1.00 90.06 83 ASN A C 1
ATOM 614 O O . ASN A 1 83 ? -7.548 15.399 7.178 1.00 90.06 83 ASN A O 1
ATOM 618 N N . VAL A 1 84 ? -6.282 13.749 6.315 1.00 89.69 84 VAL A N 1
ATOM 619 C CA . VAL A 1 84 ? -5.376 13.562 7.470 1.00 89.69 84 VAL A CA 1
ATOM 620 C C . VAL A 1 84 ? -3.940 13.978 7.139 1.00 89.69 84 VAL A C 1
ATOM 622 O O . VAL A 1 84 ? -3.254 14.541 7.986 1.00 89.69 84 VAL A O 1
ATOM 625 N N . VAL A 1 85 ? -3.501 13.741 5.902 1.00 87.31 85 VAL A N 1
ATOM 626 C CA . VAL A 1 85 ? -2.193 14.122 5.360 1.00 87.31 85 VAL A CA 1
ATOM 627 C C . VAL A 1 85 ? -2.417 15.181 4.270 1.00 87.31 85 VAL A C 1
ATOM 629 O O . VAL A 1 85 ? -2.581 14.835 3.097 1.00 87.31 85 VAL A O 1
ATOM 632 N N . PRO A 1 86 ? -2.474 16.478 4.625 1.00 85.62 86 PRO A N 1
ATOM 633 C CA . PRO A 1 86 ? -2.662 17.547 3.651 1.00 85.62 86 PRO A CA 1
ATOM 634 C C . PRO A 1 86 ? -1.418 17.719 2.768 1.00 85.62 86 PRO A C 1
ATOM 636 O O . PRO A 1 86 ? -0.301 17.350 3.135 1.00 85.62 86 PRO A O 1
ATOM 639 N N . SER A 1 87 ? -1.580 18.369 1.612 1.00 84.94 87 SER A N 1
ATOM 640 C CA . SER A 1 87 ? -0.501 18.536 0.624 1.00 84.94 87 SER A CA 1
ATOM 641 C C . SER A 1 87 ? 0.712 19.348 1.108 1.00 84.94 87 SER A C 1
ATOM 643 O O . SER A 1 87 ? 1.757 19.330 0.460 1.00 84.94 87 SER A O 1
ATOM 645 N N . SER A 1 88 ? 0.604 20.055 2.239 1.00 84.56 88 SER A N 1
ATOM 646 C CA . SER A 1 88 ? 1.740 20.675 2.938 1.00 84.56 88 SER A CA 1
ATOM 647 C C . SER A 1 88 ? 2.709 19.648 3.529 1.00 84.56 88 SER A C 1
ATOM 649 O O . SER A 1 88 ? 3.915 19.891 3.561 1.00 84.56 88 SER A O 1
ATOM 651 N N . ASP A 1 89 ? 2.192 18.496 3.956 1.00 85.19 89 ASP A N 1
ATOM 652 C CA . ASP A 1 89 ? 2.932 17.471 4.696 1.00 85.19 89 ASP A CA 1
ATOM 653 C C . ASP A 1 89 ? 3.447 16.340 3.803 1.00 85.19 89 ASP A C 1
ATOM 655 O O . ASP A 1 89 ? 4.174 15.465 4.263 1.00 85.19 89 ASP A O 1
ATOM 659 N N . PHE A 1 90 ? 3.184 16.410 2.496 1.00 84.06 90 PHE A N 1
ATOM 660 C CA . PHE A 1 90 ? 3.654 15.452 1.491 1.00 84.06 90 PHE A CA 1
ATOM 661 C C . PHE A 1 90 ? 5.177 15.226 1.498 1.00 84.06 90 PHE A C 1
ATOM 663 O O . PHE A 1 90 ? 5.653 14.138 1.180 1.00 84.06 90 PHE A O 1
ATOM 670 N N . ASN A 1 91 ? 5.970 16.220 1.908 1.00 79.81 91 ASN A N 1
ATOM 671 C CA . ASN A 1 91 ? 7.421 16.055 2.056 1.00 79.81 91 ASN A CA 1
ATOM 672 C C . ASN A 1 91 ? 7.821 15.185 3.266 1.00 79.81 91 ASN A C 1
ATOM 674 O O . ASN A 1 91 ? 8.927 14.652 3.279 1.00 79.81 91 ASN A O 1
ATOM 678 N N . GLN A 1 92 ? 6.928 14.999 4.244 1.00 78.38 92 GLN A N 1
ATOM 679 C CA . GLN A 1 92 ? 7.085 14.093 5.394 1.00 78.38 92 GLN A CA 1
ATOM 680 C C . GLN A 1 92 ? 6.703 12.633 5.045 1.00 78.38 92 GLN A C 1
ATOM 682 O O . GLN A 1 92 ? 6.908 11.703 5.831 1.00 78.38 92 GLN A O 1
ATOM 687 N N . THR A 1 93 ? 6.150 12.408 3.849 1.00 74.06 93 THR A N 1
ATOM 688 C CA . THR A 1 93 ? 5.706 11.103 3.329 1.00 74.06 93 THR A CA 1
ATOM 689 C C . THR A 1 93 ? 6.493 10.642 2.099 1.00 74.06 93 THR A C 1
ATOM 691 O O . THR A 1 93 ? 5.982 9.858 1.306 1.00 74.06 93 THR A O 1
ATOM 694 N N . ARG A 1 94 ? 7.728 11.132 1.934 1.00 7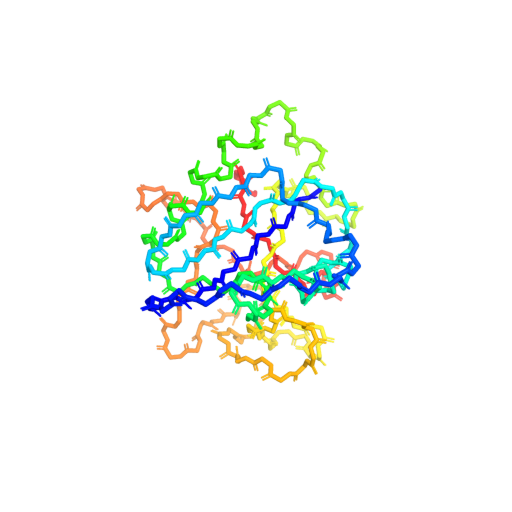2.94 94 ARG A N 1
ATOM 695 C CA . ARG A 1 94 ? 8.647 10.721 0.862 1.00 72.94 94 ARG A CA 1
ATOM 696 C C . ARG A 1 94 ? 9.518 9.535 1.274 1.00 72.94 94 ARG A C 1
ATOM 698 O O . ARG A 1 94 ? 9.975 9.477 2.415 1.00 72.94 94 ARG A O 1
ATOM 705 N N . ALA A 1 95 ? 9.787 8.655 0.313 1.00 63.75 95 ALA A N 1
ATOM 706 C CA . ALA A 1 95 ? 10.761 7.570 0.416 1.00 63.75 95 ALA A CA 1
ATOM 707 C C . ALA A 1 95 ? 12.182 8.116 0.686 1.00 63.75 95 ALA A C 1
ATOM 709 O O . ALA A 1 95 ? 12.620 9.007 -0.051 1.00 63.75 95 ALA A O 1
ATOM 710 N N . PRO A 1 96 ? 12.924 7.607 1.692 1.00 58.91 96 PRO A N 1
ATOM 711 C CA . PRO A 1 96 ? 14.343 7.928 1.881 1.00 58.91 96 PRO A CA 1
ATOM 712 C C . PRO A 1 96 ? 15.283 7.169 0.928 1.00 58.91 96 PRO A C 1
ATOM 714 O O . PRO A 1 96 ? 16.380 7.649 0.652 1.00 58.91 96 PRO A O 1
ATOM 717 N N . ASP A 1 97 ? 14.868 5.983 0.481 1.00 55.16 97 ASP A N 1
ATOM 718 C CA . ASP A 1 97 ? 15.621 5.032 -0.358 1.00 55.16 97 ASP A CA 1
ATOM 719 C C . ASP A 1 97 ? 15.782 5.506 -1.813 1.00 55.16 97 ASP A C 1
ATOM 721 O O . ASP A 1 97 ? 16.906 5.542 -2.319 1.00 55.16 97 ASP A O 1
ATOM 725 N N . GLY A 1 98 ? 14.705 5.967 -2.451 1.00 53.41 98 GLY A N 1
ATOM 726 C CA . GLY A 1 98 ? 14.784 6.740 -3.690 1.00 53.41 98 GLY A CA 1
ATOM 727 C C . GLY A 1 98 ? 13.709 6.394 -4.712 1.00 53.41 98 GLY A C 1
ATOM 728 O O . GLY A 1 98 ? 13.811 5.407 -5.423 1.00 53.41 98 GLY A O 1
ATOM 729 N N . GLY A 1 99 ? 12.753 7.307 -4.868 1.00 55.09 99 GLY A N 1
ATOM 730 C CA . GLY A 1 99 ? 11.662 7.218 -5.850 1.00 55.09 99 GLY A CA 1
ATOM 731 C C . GLY A 1 99 ? 10.867 8.522 -5.984 1.00 55.09 99 GLY A C 1
ATOM 732 O O . GLY A 1 99 ? 10.239 8.773 -7.002 1.00 55.09 99 GLY A O 1
ATOM 733 N N . ASN A 1 100 ? 10.952 9.416 -4.987 1.00 62.78 100 ASN A N 1
ATOM 734 C CA . ASN A 1 100 ? 10.213 10.686 -4.906 1.00 62.78 100 ASN A CA 1
ATOM 735 C C . ASN A 1 100 ? 8.678 10.564 -4.876 1.00 62.78 100 ASN A C 1
ATOM 737 O O . ASN A 1 100 ? 8.002 11.599 -4.854 1.00 62.78 100 ASN A O 1
ATOM 741 N N . GLY A 1 101 ? 8.142 9.350 -4.746 1.00 70.50 101 GLY A N 1
ATOM 742 C CA . GLY A 1 101 ? 6.756 9.128 -4.365 1.00 70.50 101 GLY A CA 1
ATOM 743 C C . GLY A 1 101 ? 6.376 9.851 -3.075 1.00 70.50 101 GLY A C 1
ATOM 744 O O . GLY A 1 101 ? 7.210 10.138 -2.209 1.00 70.50 101 GLY A O 1
ATOM 745 N N . VAL A 1 102 ? 5.086 10.138 -2.955 1.00 80.56 102 VAL A N 1
ATOM 746 C CA . VAL A 1 102 ? 4.442 10.695 -1.763 1.00 80.56 102 VAL A CA 1
ATOM 747 C C . VAL A 1 102 ? 3.322 9.729 -1.412 1.00 80.56 102 VAL A C 1
ATOM 749 O O . VAL A 1 102 ? 2.343 9.663 -2.151 1.00 80.56 102 VAL A O 1
ATOM 752 N N . TYR A 1 103 ? 3.475 8.950 -0.343 1.00 85.19 103 TYR A N 1
ATOM 753 C CA . TYR A 1 103 ? 2.647 7.756 -0.154 1.00 85.19 103 TYR A CA 1
ATOM 754 C C . TYR A 1 103 ? 2.449 7.349 1.311 1.00 85.19 103 TYR A C 1
ATOM 756 O O . TYR A 1 103 ? 3.011 7.923 2.252 1.00 85.19 103 TYR A O 1
ATOM 764 N N . VAL A 1 104 ? 1.590 6.348 1.484 1.00 88.69 104 VAL A N 1
ATOM 765 C CA . VAL A 1 104 ? 1.202 5.714 2.747 1.00 88.69 104 VAL A CA 1
ATOM 766 C C . VAL A 1 104 ? 1.353 4.208 2.574 1.00 88.69 104 VAL A C 1
ATOM 768 O O . VAL A 1 104 ? 0.998 3.681 1.524 1.00 88.69 104 VAL A O 1
ATOM 771 N N . TRP A 1 105 ? 1.899 3.515 3.569 1.00 91.62 105 TRP A N 1
ATOM 772 C CA . TRP A 1 105 ? 2.222 2.094 3.457 1.00 91.62 105 TRP A CA 1
ATOM 773 C C . TRP A 1 105 ? 0.962 1.216 3.427 1.00 91.62 105 TRP A C 1
ATOM 775 O O . TRP A 1 105 ? 0.053 1.402 4.243 1.00 91.62 105 TRP A O 1
ATOM 785 N N . ILE A 1 106 ? 0.940 0.250 2.505 1.00 94.19 106 ILE A N 1
ATOM 786 C CA . ILE A 1 106 ? -0.136 -0.741 2.327 1.00 94.19 106 ILE A CA 1
ATOM 787 C C . ILE A 1 106 ? 0.430 -2.170 2.369 1.00 94.19 106 ILE A C 1
ATOM 789 O O . ILE A 1 106 ? 1.645 -2.366 2.399 1.00 94.19 106 ILE A O 1
ATOM 793 N N . GLY A 1 107 ? -0.443 -3.179 2.409 1.00 95.31 107 GLY A N 1
ATOM 794 C CA . GLY A 1 107 ? -0.065 -4.575 2.667 1.00 95.31 107 GLY A CA 1
ATOM 795 C C . GLY A 1 107 ? 0.493 -5.357 1.482 1.00 95.31 107 GLY A C 1
ATOM 796 O O . GLY A 1 107 ? 0.449 -6.579 1.520 1.00 95.31 107 GLY A O 1
ATOM 797 N N . ALA A 1 108 ? 0.956 -4.690 0.423 1.00 93.38 108 ALA A N 1
ATOM 798 C CA . ALA A 1 108 ? 1.556 -5.351 -0.733 1.00 93.38 108 ALA A CA 1
ATOM 799 C C . ALA A 1 108 ? 3.090 -5.351 -0.632 1.00 93.38 108 ALA A C 1
ATOM 801 O O . ALA A 1 108 ? 3.690 -4.314 -0.337 1.00 93.38 108 ALA A O 1
ATOM 802 N N . THR A 1 109 ? 3.721 -6.501 -0.875 1.00 92.62 109 THR A N 1
ATOM 803 C CA . THR A 1 109 ? 5.180 -6.689 -0.791 1.00 92.62 109 THR A CA 1
ATOM 804 C C . THR A 1 109 ? 5.649 -7.894 -1.614 1.00 92.62 109 THR A C 1
ATOM 806 O O . THR A 1 109 ? 4.925 -8.881 -1.720 1.00 92.62 109 THR A O 1
ATOM 809 N N . ASP A 1 110 ? 6.865 -7.843 -2.161 1.00 92.38 110 ASP A N 1
ATOM 810 C CA . ASP A 1 110 ? 7.560 -8.974 -2.799 1.00 92.38 110 ASP A CA 1
ATOM 811 C C . ASP A 1 110 ? 8.887 -9.341 -2.096 1.00 92.38 110 ASP A C 1
ATOM 813 O O . ASP A 1 110 ? 9.699 -10.091 -2.635 1.00 92.38 110 ASP A O 1
ATOM 817 N N . ARG A 1 111 ? 9.066 -8.919 -0.829 1.00 89.19 111 ARG A N 1
ATOM 818 C CA . ARG A 1 111 ? 10.242 -9.169 0.053 1.00 89.19 111 ARG A CA 1
ATOM 819 C C . ARG A 1 111 ? 10.711 -10.626 0.164 1.00 89.19 111 ARG A C 1
ATOM 821 O O . ARG A 1 111 ? 11.796 -10.885 0.687 1.00 89.19 111 ARG A O 1
ATOM 828 N N . VAL A 1 112 ? 9.885 -11.577 -0.264 1.00 89.56 112 VAL A N 1
ATOM 829 C CA . VAL A 1 112 ? 10.187 -13.015 -0.317 1.00 89.56 112 VAL A CA 1
ATOM 830 C C . VAL A 1 112 ? 10.915 -13.386 -1.614 1.00 89.56 112 VAL A C 1
ATOM 832 O O . VAL A 1 112 ? 11.831 -14.211 -1.593 1.00 89.56 112 VAL A O 1
ATOM 835 N N . ASN A 1 113 ? 10.493 -12.804 -2.740 1.00 89.75 113 ASN A N 1
ATOM 836 C CA . ASN A 1 113 ? 10.980 -13.084 -4.084 1.00 89.75 113 ASN A CA 1
ATOM 837 C C . ASN A 1 113 ? 10.607 -11.931 -5.038 1.00 89.75 113 ASN A C 1
ATOM 839 O O . ASN A 1 113 ? 9.447 -11.818 -5.430 1.00 89.75 113 ASN A O 1
ATOM 843 N N . GLU A 1 114 ? 11.614 -11.172 -5.480 1.00 87.81 114 GLU A N 1
ATOM 844 C CA . GLU A 1 114 ? 11.547 -10.127 -6.519 1.00 87.81 114 GLU A CA 1
ATOM 845 C C . GLU A 1 114 ? 10.520 -10.428 -7.628 1.00 87.81 114 GLU A C 1
ATOM 847 O O . GLU A 1 114 ? 10.641 -11.411 -8.373 1.00 87.81 114 GLU A O 1
ATOM 852 N N . GLY A 1 115 ? 9.523 -9.555 -7.766 1.00 88.00 115 GLY A N 1
ATOM 853 C CA . GLY A 1 115 ? 8.482 -9.649 -8.783 1.00 88.00 115 GLY A CA 1
ATOM 854 C C . GLY A 1 115 ? 7.383 -10.684 -8.518 1.00 88.00 115 GLY A C 1
ATOM 855 O O . GLY A 1 115 ? 6.628 -10.971 -9.447 1.00 88.00 115 GLY A O 1
ATOM 856 N N . ASP A 1 116 ? 7.265 -11.251 -7.315 1.00 91.12 116 ASP A N 1
ATOM 857 C CA . ASP A 1 116 ? 6.095 -12.025 -6.858 1.00 91.12 116 ASP A CA 1
ATOM 858 C C . ASP A 1 116 ? 5.417 -11.284 -5.698 1.00 91.12 116 ASP A C 1
ATOM 860 O O . ASP A 1 116 ? 5.791 -11.424 -4.533 1.00 91.12 116 ASP A O 1
ATOM 864 N N . TRP A 1 117 ? 4.457 -10.423 -6.042 1.00 92.44 117 TRP A N 1
ATOM 865 C CA . TRP A 1 117 ? 3.863 -9.468 -5.113 1.00 92.44 117 TRP A CA 1
ATOM 866 C C . TRP A 1 117 ? 2.665 -10.070 -4.387 1.00 92.44 117 TRP A C 1
ATOM 868 O O . TRP A 1 117 ? 1.631 -10.375 -4.991 1.00 92.44 117 TRP A O 1
ATOM 878 N N . LEU A 1 118 ? 2.810 -10.188 -3.069 1.00 95.31 118 LEU A N 1
ATOM 879 C CA . LEU A 1 118 ? 1.834 -10.737 -2.138 1.00 95.31 118 LEU A CA 1
ATOM 880 C C . LEU A 1 118 ? 1.067 -9.620 -1.428 1.00 95.31 118 LEU A C 1
ATOM 882 O O . LEU A 1 118 ? 1.661 -8.629 -1.003 1.00 95.31 118 LEU A O 1
ATOM 886 N N . TRP A 1 119 ? -0.230 -9.822 -1.203 1.00 96.19 119 TRP A N 1
ATOM 887 C CA . TRP A 1 119 ? -0.953 -9.171 -0.112 1.00 96.19 119 TRP A CA 1
ATOM 888 C C . TRP A 1 119 ? -0.616 -9.902 1.196 1.00 96.19 119 TRP A C 1
ATOM 890 O O . TRP A 1 119 ? -1.302 -10.849 1.583 1.00 96.19 119 TRP A O 1
ATOM 900 N N . ASP A 1 120 ? 0.481 -9.484 1.824 1.00 96.88 120 ASP A N 1
ATOM 901 C CA . ASP A 1 120 ? 1.022 -9.946 3.108 1.00 96.88 120 ASP A CA 1
ATOM 902 C C . ASP A 1 120 ? 1.003 -8.746 4.071 1.00 96.88 120 ASP A C 1
ATOM 904 O O . ASP A 1 120 ? 1.977 -8.013 4.211 1.00 96.88 120 ASP A O 1
ATOM 908 N N . GLY A 1 121 ? -0.163 -8.450 4.653 1.00 95.88 121 GLY A N 1
ATOM 909 C CA . GLY A 1 121 ? -0.361 -7.221 5.434 1.00 95.88 121 GLY A CA 1
ATOM 910 C C . GLY A 1 121 ? 0.247 -7.254 6.841 1.00 95.88 121 GLY A C 1
ATOM 911 O O . GLY A 1 121 ? 0.391 -6.208 7.478 1.00 95.88 121 GLY A O 1
ATOM 912 N N . ASP A 1 122 ? 0.571 -8.440 7.343 1.00 95.88 122 ASP A N 1
ATOM 913 C CA . ASP A 1 122 ? 1.153 -8.712 8.656 1.00 95.88 122 ASP A CA 1
ATOM 914 C C . ASP A 1 122 ? 2.645 -9.090 8.601 1.00 95.88 122 ASP A C 1
ATOM 916 O O . ASP A 1 122 ? 3.332 -9.005 9.625 1.00 95.88 122 ASP A O 1
ATOM 920 N N . GLY A 1 123 ? 3.186 -9.373 7.411 1.00 94.69 123 GLY A N 1
ATOM 921 C CA . GLY A 1 123 ? 4.610 -9.620 7.174 1.00 94.69 123 GLY A CA 1
ATOM 922 C C . GLY A 1 123 ? 5.060 -11.029 7.559 1.00 94.69 123 GLY A C 1
ATOM 923 O O . GLY A 1 123 ? 6.232 -11.221 7.908 1.00 94.69 123 GLY A O 1
ATOM 924 N N . ASP A 1 124 ? 4.136 -11.994 7.547 1.00 95.25 124 ASP A N 1
ATOM 925 C CA . ASP A 1 124 ? 4.378 -13.382 7.953 1.00 95.25 124 ASP A CA 1
ATOM 926 C C . ASP A 1 124 ? 4.828 -14.289 6.790 1.00 95.25 124 ASP A C 1
ATOM 928 O O . ASP A 1 124 ? 5.339 -15.390 7.030 1.00 95.25 124 ASP A O 1
ATOM 932 N N . ASN A 1 125 ? 4.818 -13.759 5.558 1.00 93.62 125 ASN A N 1
ATOM 933 C CA . ASN A 1 125 ? 5.197 -14.409 4.298 1.00 93.62 125 ASN A CA 1
ATOM 934 C C . ASN A 1 125 ? 4.192 -15.480 3.805 1.00 93.62 125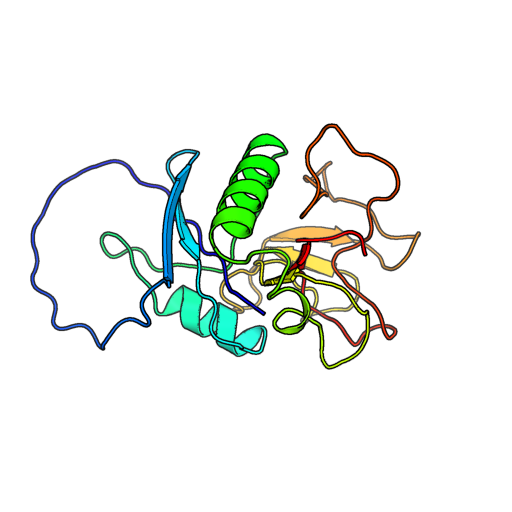 ASN A C 1
ATOM 936 O O . ASN A 1 125 ? 4.552 -16.307 2.963 1.00 93.62 125 ASN A O 1
ATOM 940 N N . LEU A 1 126 ? 2.944 -15.477 4.299 1.00 93.25 126 LEU A N 1
ATOM 941 C CA . LEU A 1 126 ? 1.842 -16.356 3.861 1.00 93.25 126 LEU A CA 1
ATOM 942 C C . LEU A 1 126 ? 0.747 -15.617 3.059 1.00 93.25 126 LEU A C 1
ATOM 944 O O . LEU A 1 126 ? -0.342 -16.160 2.846 1.00 93.25 126 LEU A O 1
ATOM 948 N N . GLY A 1 127 ? 1.035 -14.392 2.608 1.00 94.25 127 GLY A N 1
ATOM 949 C CA . GLY A 1 127 ? 0.124 -13.548 1.834 1.00 94.25 127 GLY A CA 1
ATOM 950 C C . GLY A 1 127 ? -0.278 -14.093 0.456 1.00 94.25 127 GLY A C 1
ATOM 951 O O . GLY A 1 127 ? 0.300 -15.043 -0.075 1.00 94.25 127 GLY A O 1
ATOM 952 N N . VAL A 1 128 ? -1.290 -13.466 -0.150 1.00 95.56 128 VAL A N 1
ATOM 953 C CA . VAL A 1 128 ? -1.870 -13.905 -1.434 1.00 95.56 128 VAL A CA 1
ATOM 954 C C . VAL A 1 128 ? -1.217 -13.170 -2.604 1.00 95.56 128 VAL A C 1
ATOM 956 O O . VAL A 1 128 ? -1.348 -11.951 -2.703 1.00 95.56 128 VAL A O 1
ATOM 959 N N . SER A 1 129 ? -0.556 -13.898 -3.510 1.00 94.75 129 SER A N 1
ATOM 960 C CA . SER A 1 129 ? 0.025 -13.307 -4.726 1.00 94.75 129 SER A CA 1
ATOM 961 C C . SER A 1 129 ? -1.057 -12.720 -5.638 1.00 94.75 129 SER A C 1
ATOM 963 O O . SER A 1 129 ? -2.054 -13.383 -5.938 1.00 94.75 129 SER A O 1
ATOM 965 N N . PHE A 1 130 ? -0.866 -11.470 -6.063 1.00 93.44 130 PHE A N 1
ATOM 966 C CA . PHE A 1 130 ? -1.814 -10.717 -6.896 1.00 93.44 130 PHE A CA 1
ATOM 967 C C . PHE A 1 130 ? -1.172 -10.103 -8.150 1.00 93.44 130 PHE A C 1
ATOM 969 O O . PHE A 1 130 ? -1.891 -9.687 -9.064 1.00 93.44 130 PHE A O 1
ATOM 976 N N . TRP A 1 131 ? 0.160 -10.036 -8.218 1.00 92.81 131 TRP A N 1
ATOM 977 C CA . TRP A 1 131 ? 0.899 -9.440 -9.330 1.00 92.81 131 TRP A CA 1
ATOM 978 C C . TRP A 1 131 ? 2.246 -10.141 -9.531 1.00 92.81 131 TRP A C 1
ATOM 980 O O . TRP A 1 131 ? 2.982 -10.385 -8.578 1.00 92.81 131 TRP A O 1
ATOM 990 N N . GLN A 1 132 ? 2.577 -10.446 -10.787 1.00 91.44 132 GLN A N 1
ATOM 991 C CA . GLN A 1 132 ? 3.792 -11.162 -11.170 1.00 91.44 132 GLN A CA 1
ATOM 992 C C . GLN A 1 132 ? 4.563 -10.395 -12.251 1.00 91.44 132 GLN A C 1
ATOM 994 O O . GLN A 1 132 ? 4.003 -10.036 -13.288 1.00 91.44 132 GLN A O 1
ATOM 999 N N . GLY A 1 133 ? 5.871 -10.242 -12.0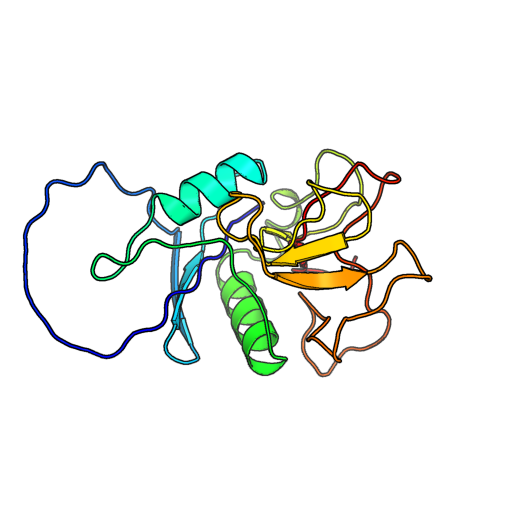50 1.00 86.56 133 GLY A N 1
ATOM 1000 C CA . GLY A 1 133 ? 6.814 -9.606 -12.968 1.00 86.56 133 GLY A CA 1
ATOM 1001 C C . GLY A 1 133 ? 7.105 -8.145 -12.617 1.00 86.56 133 GLY A C 1
ATOM 1002 O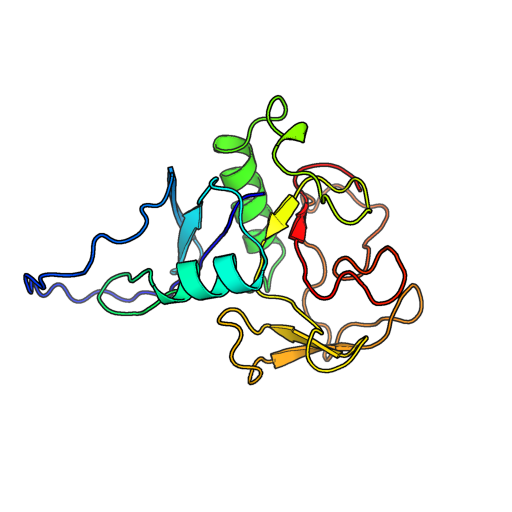 O . GLY A 1 133 ? 6.320 -7.480 -11.945 1.00 86.56 133 GLY A O 1
ATOM 1003 N N . THR A 1 134 ? 8.248 -7.655 -13.096 1.00 78.75 134 THR A N 1
ATOM 1004 C CA . THR A 1 134 ? 8.805 -6.338 -12.754 1.00 78.75 134 THR A CA 1
ATOM 1005 C C . THR A 1 134 ? 8.799 -5.382 -13.947 1.00 78.75 134 THR A C 1
ATOM 1007 O O . THR A 1 134 ? 8.789 -5.794 -15.118 1.00 78.75 134 THR A O 1
ATOM 1010 N N . GLY A 1 135 ? 8.807 -4.081 -13.676 1.00 71.19 135 GLY A N 1
ATOM 1011 C CA . GLY A 1 135 ? 8.785 -3.042 -14.694 1.00 71.19 135 GLY A CA 1
ATOM 1012 C C . GLY A 1 135 ? 7.546 -3.113 -15.584 1.00 71.19 135 GLY A C 1
ATOM 1013 O O . GLY A 1 135 ? 6.469 -3.590 -15.229 1.00 71.19 135 GLY A O 1
ATOM 1014 N N . SER A 1 136 ? 7.735 -2.727 -16.845 1.00 71.50 136 SER A N 1
ATOM 1015 C CA . SER A 1 136 ? 6.723 -2.876 -17.897 1.00 71.50 136 SER A CA 1
ATOM 1016 C C . SER A 1 136 ? 6.461 -4.328 -18.337 1.00 71.50 136 SER A C 1
ATOM 1018 O O . SER A 1 136 ? 5.827 -4.523 -19.374 1.00 71.50 136 SER A O 1
ATOM 1020 N N . ALA A 1 137 ? 6.992 -5.332 -17.629 1.00 79.00 137 ALA A N 1
ATOM 1021 C CA . ALA A 1 137 ? 6.708 -6.750 -17.857 1.00 79.00 137 ALA A CA 1
ATOM 1022 C C . ALA A 1 137 ? 5.804 -7.367 -16.771 1.00 79.00 137 ALA A C 1
ATOM 1024 O O . ALA A 1 137 ? 5.391 -8.516 -16.930 1.00 79.00 137 ALA A O 1
ATOM 1025 N N . GLY A 1 138 ? 5.485 -6.625 -15.703 1.00 84.50 138 GLY A N 1
ATOM 1026 C CA . GLY A 1 138 ? 4.554 -7.063 -14.666 1.00 84.50 138 GLY A CA 1
ATOM 1027 C C . GLY A 1 138 ? 3.097 -7.148 -15.136 1.00 84.50 138 GLY A C 1
ATOM 1028 O O . GLY A 1 138 ? 2.671 -6.435 -16.050 1.00 84.50 138 GLY A O 1
ATOM 1029 N N . THR A 1 139 ? 2.324 -8.037 -14.514 1.00 87.94 139 THR A N 1
ATOM 1030 C CA . THR A 1 139 ? 0.899 -8.244 -14.798 1.00 87.94 139 THR A CA 1
ATOM 1031 C C . THR A 1 139 ? 0.138 -8.715 -13.558 1.00 87.94 139 THR A C 1
ATOM 1033 O O . THR A 1 139 ? 0.708 -9.374 -12.688 1.00 87.94 139 THR A O 1
ATOM 1036 N N . SER A 1 140 ? -1.156 -8.399 -13.469 1.00 91.06 140 SER A N 1
ATOM 1037 C CA . SER A 1 140 ? -2.021 -8.893 -12.396 1.00 91.06 140 SER A CA 1
ATOM 1038 C C . SER A 1 140 ? -2.397 -10.359 -12.601 1.00 91.06 140 SER A C 1
ATOM 1040 O O . SER A 1 140 ? -2.617 -10.831 -13.719 1.00 91.06 140 SER A O 1
ATOM 1042 N N . ILE A 1 141 ? -2.503 -11.081 -11.490 1.00 93.62 141 ILE A N 1
ATOM 1043 C CA . ILE A 1 141 ? -2.985 -12.461 -11.439 1.00 93.62 141 ILE A CA 1
ATOM 1044 C C . ILE A 1 141 ? -4.516 -12.428 -11.380 1.00 93.62 141 ILE A C 1
ATOM 1046 O O . ILE A 1 141 ? -5.093 -11.602 -10.677 1.00 93.62 141 ILE A O 1
ATOM 1050 N N . ASP A 1 142 ? -5.175 -13.281 -12.169 1.00 92.81 142 ASP A N 1
ATOM 1051 C CA . ASP A 1 142 ? -6.640 -13.437 -12.256 1.00 92.81 142 ASP A CA 1
ATOM 1052 C C . ASP A 1 142 ? -7.462 -12.135 -12.435 1.00 92.81 142 ASP A C 1
ATOM 1054 O O . ASP A 1 142 ? -8.672 -12.107 -12.209 1.00 92.81 142 ASP A O 1
ATOM 1058 N N . GLY A 1 143 ? -6.826 -11.058 -12.914 1.00 88.38 143 GLY A N 1
ATOM 1059 C CA . GLY A 1 143 ? -7.448 -9.740 -13.076 1.00 88.38 143 GLY A CA 1
ATOM 1060 C C . GLY A 1 143 ? -7.579 -8.940 -11.775 1.00 88.38 143 GLY A C 1
ATOM 1061 O O . GLY A 1 143 ? -8.479 -8.104 -11.674 1.00 88.38 143 GLY A O 1
ATOM 1062 N N . ALA A 1 144 ? -6.713 -9.198 -10.788 1.00 91.31 144 ALA A N 1
ATOM 1063 C CA . ALA A 1 144 ? -6.661 -8.478 -9.519 1.00 91.31 144 ALA A CA 1
ATOM 1064 C C . ALA A 1 144 ? -6.605 -6.948 -9.693 1.00 91.31 144 ALA A C 1
ATOM 1066 O O . ALA A 1 144 ? -6.015 -6.414 -10.637 1.00 91.31 144 ALA A O 1
ATOM 1067 N N . TYR A 1 145 ? -7.223 -6.232 -8.751 1.00 89.12 145 TYR A N 1
ATOM 1068 C CA . TYR A 1 145 ? -7.266 -4.774 -8.763 1.00 89.12 145 TYR A CA 1
ATOM 1069 C C . TYR A 1 145 ? -5.870 -4.161 -8.557 1.00 89.12 145 TYR A C 1
ATOM 1071 O O . TYR A 1 145 ? -5.068 -4.654 -7.770 1.00 89.12 145 TYR A O 1
ATOM 1079 N N . GLN A 1 146 ? -5.587 -3.085 -9.297 1.00 84.19 146 GLN A N 1
ATOM 1080 C CA . GLN A 1 146 ? -4.219 -2.686 -9.647 1.00 84.19 146 GLN A CA 1
ATOM 1081 C C . GLN A 1 146 ? -4.021 -1.154 -9.735 1.00 84.19 146 GLN A C 1
ATOM 1083 O O . GLN A 1 146 ? -3.360 -0.658 -10.644 1.00 84.19 146 GLN A O 1
ATOM 1088 N N . ASN A 1 147 ? -4.644 -0.376 -8.840 1.00 80.56 147 ASN A N 1
ATOM 1089 C CA . ASN A 1 147 ? -4.491 1.090 -8.785 1.00 80.56 147 ASN A CA 1
ATOM 1090 C C . ASN A 1 147 ? -4.612 1.626 -7.348 1.00 80.56 147 ASN A C 1
ATOM 1092 O O . ASN A 1 147 ? -5.704 1.626 -6.776 1.00 80.56 147 ASN A O 1
ATOM 1096 N N . TRP A 1 148 ? -3.516 2.146 -6.795 1.00 85.12 148 TRP A N 1
ATOM 1097 C CA . TRP A 1 148 ? -3.444 2.599 -5.404 1.00 85.12 148 TRP A CA 1
ATOM 1098 C C . TRP A 1 148 ? -2.940 4.047 -5.331 1.00 85.12 148 TRP A C 1
ATOM 1100 O O . TRP A 1 148 ? -1.738 4.304 -5.279 1.00 85.12 148 TRP A O 1
ATOM 1110 N N . GLY A 1 149 ? -3.870 5.006 -5.290 1.00 74.81 149 GLY A N 1
ATOM 1111 C CA . GLY A 1 149 ? -3.555 6.425 -5.059 1.00 74.81 149 GLY A CA 1
ATOM 1112 C C . GLY A 1 149 ? -4.104 7.420 -6.080 1.00 74.81 149 GLY A C 1
ATOM 1113 O O . GLY A 1 149 ? -3.789 8.604 -6.002 1.00 74.81 149 GLY A O 1
ATOM 1114 N N . HIS A 1 150 ? -4.936 6.979 -7.027 1.00 70.69 150 HIS A N 1
ATOM 1115 C CA . HIS A 1 150 ? -5.630 7.877 -7.955 1.00 70.69 150 HIS A CA 1
ATOM 1116 C C . HIS A 1 150 ? -7.145 7.673 -7.924 1.00 70.69 150 HIS A C 1
ATOM 1118 O O . HIS A 1 150 ? -7.637 6.542 -7.867 1.00 70.69 150 HIS A O 1
ATOM 1124 N N . LEU A 1 151 ? -7.889 8.782 -7.998 1.00 61.00 151 LEU A N 1
ATOM 1125 C CA . LEU A 1 151 ? -9.338 8.769 -8.202 1.00 61.00 151 LEU A CA 1
ATOM 1126 C C . LEU A 1 151 ? -9.671 8.167 -9.581 1.00 61.00 151 LEU A C 1
ATOM 1128 O O . LEU A 1 151 ? -8.951 8.431 -10.545 1.00 61.00 151 LEU A O 1
ATOM 1132 N N . PRO A 1 152 ? -10.784 7.420 -9.724 1.00 53.88 152 PRO A N 1
ATOM 1133 C CA . PRO A 1 152 ? -11.100 6.654 -10.937 1.00 53.88 152 PRO A CA 1
ATOM 1134 C C . PRO A 1 152 ? -11.396 7.495 -12.197 1.00 53.88 152 PRO A C 1
ATOM 1136 O O . PRO A 1 152 ? -11.695 6.933 -13.247 1.00 53.88 152 PRO A O 1
ATOM 1139 N N . THR A 1 153 ? -11.329 8.827 -12.117 1.00 55.81 153 THR A N 1
ATOM 1140 C CA . THR A 1 153 ? -11.461 9.746 -13.259 1.00 55.81 153 THR A CA 1
ATOM 1141 C C . THR A 1 153 ? -10.131 10.101 -13.928 1.00 55.81 153 THR A C 1
ATOM 1143 O O . THR A 1 153 ? -10.160 10.610 -15.046 1.00 55.81 153 THR A O 1
ATOM 1146 N N . GLU A 1 154 ? -8.988 9.839 -13.284 1.00 52.44 154 GLU A N 1
ATOM 1147 C CA . GLU A 1 154 ? -7.660 10.284 -13.733 1.00 52.44 154 GLU A CA 1
ATOM 1148 C C . GLU A 1 154 ? -6.785 9.109 -14.216 1.00 52.44 154 GLU A C 1
ATOM 1150 O O . GLU A 1 154 ? -6.040 8.522 -13.428 1.00 52.44 154 GLU A O 1
ATOM 1155 N N . PRO A 1 155 ? -6.810 8.748 -15.514 1.00 52.25 155 PRO A N 1
ATOM 1156 C CA . PRO A 1 155 ? -5.730 7.974 -16.116 1.00 52.25 155 PRO A CA 1
ATOM 1157 C C . PRO A 1 155 ? -4.482 8.869 -16.254 1.00 52.25 155 PRO A C 1
ATOM 1159 O O . PRO A 1 155 ? -4.560 10.076 -16.459 1.00 52.25 155 PRO A O 1
ATOM 1162 N N . THR A 1 156 ? -3.275 8.318 -16.232 1.00 47.19 156 THR A N 1
ATOM 1163 C CA . THR A 1 156 ? -2.617 8.001 -17.517 1.00 47.19 156 THR A CA 1
ATOM 1164 C C . THR A 1 156 ? -1.580 6.893 -17.409 1.00 47.19 156 THR A C 1
ATOM 1166 O O . THR A 1 156 ? -1.191 6.340 -18.438 1.00 47.19 156 THR A O 1
ATOM 1169 N N . ARG A 1 157 ? -1.121 6.560 -16.198 1.00 50.28 157 ARG A N 1
ATOM 1170 C CA . ARG A 1 157 ? -0.115 5.523 -15.993 1.00 50.28 157 ARG A CA 1
ATOM 1171 C C . ARG A 1 157 ? -0.287 4.863 -14.636 1.00 50.28 157 ARG A C 1
ATOM 1173 O O . ARG A 1 157 ? 0.078 5.421 -13.611 1.00 50.28 157 ARG A O 1
ATOM 1180 N N . GLN A 1 158 ? -0.834 3.657 -14.670 1.00 51.16 158 GLN A N 1
ATOM 1181 C CA . GLN A 1 158 ? -0.603 2.692 -13.614 1.00 51.16 158 GLN A CA 1
ATOM 1182 C C . GLN A 1 158 ? 0.887 2.343 -13.614 1.00 51.16 158 GLN A C 1
ATOM 1184 O O . GLN A 1 158 ? 1.465 2.068 -14.671 1.00 51.16 158 GLN A O 1
ATOM 1189 N N . TRP A 1 159 ? 1.476 2.350 -12.429 1.00 54.50 159 TRP A N 1
ATOM 1190 C CA . TRP A 1 159 ? 2.783 1.771 -12.167 1.00 54.50 159 TRP A CA 1
ATOM 1191 C C . TRP A 1 159 ? 2.596 0.434 -11.441 1.00 54.50 159 TRP A C 1
ATOM 1193 O O . TRP A 1 159 ? 1.508 0.125 -10.950 1.00 54.50 159 TRP A O 1
ATOM 1203 N N . GLU A 1 160 ? 3.645 -0.376 -11.429 1.00 57.25 160 GLU A N 1
ATOM 1204 C CA . GLU A 1 160 ? 3.757 -1.512 -10.514 1.00 57.25 160 GLU A CA 1
ATOM 1205 C C . GLU A 1 160 ? 3.688 -1.043 -9.045 1.00 57.25 160 GLU A C 1
ATOM 1207 O O . GLU A 1 160 ? 3.868 0.150 -8.774 1.00 57.25 160 GLU A O 1
ATOM 1212 N N . PRO A 1 161 ? 3.429 -1.946 -8.084 1.00 61.59 161 PRO A N 1
ATOM 1213 C CA . PRO A 1 161 ? 3.817 -1.704 -6.696 1.00 61.59 161 PRO A CA 1
ATOM 1214 C C . PRO A 1 161 ? 5.291 -1.246 -6.633 1.00 61.59 161 PRO A C 1
ATOM 1216 O O . PRO A 1 161 ? 6.129 -1.840 -7.301 1.00 61.59 161 PRO A O 1
ATOM 1219 N N . ASP A 1 162 ? 5.579 -0.154 -5.914 1.00 60.94 162 ASP A N 1
ATOM 1220 C CA . ASP A 1 162 ? 6.805 0.656 -6.081 1.00 60.94 162 ASP A CA 1
ATOM 1221 C C . ASP A 1 162 ? 8.111 -0.164 -6.016 1.00 60.94 162 ASP A C 1
ATOM 1223 O O . ASP A 1 162 ? 8.496 -0.613 -4.942 1.00 60.94 162 ASP A O 1
ATOM 1227 N N . ASN A 1 163 ? 8.779 -0.332 -7.169 1.00 57.53 163 ASN A N 1
ATOM 1228 C CA . ASN A 1 163 ? 10.064 -1.029 -7.349 1.00 57.53 163 ASN A CA 1
ATOM 1229 C C . ASN A 1 163 ? 11.079 -0.118 -8.077 1.00 57.53 163 ASN A C 1
ATOM 1231 O O . ASN A 1 163 ? 11.613 -0.421 -9.152 1.00 57.53 163 ASN A O 1
ATOM 1235 N N . ALA A 1 164 ? 11.325 1.068 -7.521 1.00 55.84 164 ALA A N 1
ATOM 1236 C CA . ALA A 1 164 ? 12.444 1.905 -7.933 1.00 55.84 164 ALA A CA 1
ATOM 1237 C C . ALA A 1 164 ? 13.780 1.366 -7.384 1.00 55.84 164 ALA A C 1
ATOM 1239 O O . ALA A 1 164 ? 13.860 0.396 -6.632 1.00 55.84 164 ALA A O 1
ATOM 1240 N N . ALA A 1 165 ? 14.878 1.982 -7.830 1.00 54.97 165 ALA A N 1
ATOM 1241 C CA . ALA A 1 165 ? 16.266 1.590 -7.552 1.00 54.97 165 ALA A CA 1
ATOM 1242 C C . ALA A 1 165 ? 16.695 0.162 -7.993 1.00 54.97 165 ALA A C 1
ATOM 1244 O O . ALA A 1 165 ? 17.899 -0.089 -8.059 1.00 54.97 165 ALA A O 1
ATOM 1245 N N . GLY A 1 166 ? 15.762 -0.696 -8.432 1.00 56.91 166 GLY A N 1
ATOM 1246 C CA . GLY A 1 166 ? 16.008 -1.942 -9.168 1.00 56.91 166 GLY A CA 1
ATOM 1247 C C . GLY A 1 166 ? 16.113 -3.177 -8.276 1.00 56.91 166 GLY A C 1
ATOM 1248 O O . GLY A 1 166 ? 17.203 -3.741 -8.162 1.00 56.91 166 GLY A O 1
ATOM 1249 N N . GLY A 1 167 ? 14.996 -3.578 -7.666 1.00 59.91 167 GLY A N 1
ATOM 1250 C CA . GLY A 1 167 ? 14.935 -4.661 -6.681 1.00 59.91 167 GLY A CA 1
ATOM 1251 C C . GLY A 1 167 ? 15.510 -4.253 -5.325 1.00 59.91 167 GLY A C 1
ATOM 1252 O O . GLY A 1 167 ? 16.375 -4.934 -4.772 1.00 59.91 167 GLY A O 1
ATOM 1253 N N . LEU A 1 168 ? 15.122 -3.059 -4.860 1.00 63.59 168 LEU A N 1
ATOM 1254 C CA . LEU A 1 168 ? 15.491 -2.485 -3.554 1.00 63.59 168 LEU A CA 1
ATOM 1255 C C . LEU A 1 168 ? 14.313 -1.809 -2.827 1.00 63.59 168 LEU A C 1
ATOM 1257 O O . LEU A 1 168 ? 14.476 -1.338 -1.697 1.00 63.59 168 LEU A O 1
ATOM 1261 N N . GLN A 1 169 ? 13.161 -1.702 -3.489 1.00 73.00 169 GLN A N 1
ATOM 1262 C CA . GLN A 1 169 ? 11.902 -1.292 -2.891 1.00 73.00 169 GLN A CA 1
ATOM 1263 C C . GLN A 1 169 ? 10.944 -2.469 -3.018 1.00 73.00 169 GLN A C 1
ATOM 1265 O O . GLN A 1 169 ? 10.358 -2.721 -4.063 1.00 73.00 169 GLN A O 1
ATOM 1270 N N . ASP A 1 170 ? 10.836 -3.203 -1.923 1.00 85.75 170 ASP A N 1
ATOM 1271 C CA . ASP A 1 170 ? 10.198 -4.514 -1.906 1.00 85.75 170 ASP A CA 1
ATOM 1272 C C . ASP A 1 170 ? 8.733 -4.423 -1.395 1.00 85.75 170 ASP A C 1
ATOM 1274 O O . ASP A 1 170 ? 8.157 -5.387 -0.876 1.00 85.75 170 ASP A O 1
ATOM 1278 N N . ALA A 1 171 ? 8.170 -3.208 -1.335 1.00 88.00 171 ALA A N 1
ATOM 1279 C CA . ALA A 1 171 ? 7.017 -2.872 -0.498 1.00 88.00 171 ALA A CA 1
ATOM 1280 C C . ALA A 1 171 ? 6.205 -1.680 -1.031 1.00 88.00 171 ALA A C 1
ATOM 1282 O O . ALA A 1 171 ? 6.742 -0.611 -1.312 1.00 88.00 171 ALA A O 1
ATOM 1283 N N . ALA A 1 172 ? 4.884 -1.839 -1.093 1.00 87.50 172 ALA A N 1
ATOM 1284 C CA . ALA A 1 172 ? 3.994 -0.924 -1.797 1.00 87.50 172 ALA A CA 1
ATOM 1285 C C . ALA A 1 172 ? 3.479 0.249 -0.948 1.00 87.50 172 ALA A C 1
ATOM 1287 O O . ALA A 1 172 ? 3.283 0.159 0.272 1.00 87.50 172 ALA A O 1
ATOM 1288 N N . GLY A 1 173 ? 3.127 1.330 -1.646 1.00 87.25 173 GLY A N 1
ATOM 1289 C CA . GLY A 1 173 ? 2.434 2.486 -1.094 1.00 87.25 173 GLY A CA 1
ATOM 1290 C C . GLY A 1 173 ? 1.184 2.875 -1.880 1.00 87.25 173 GLY A C 1
ATOM 1291 O O . GLY A 1 173 ? 1.186 2.833 -3.107 1.00 87.25 173 GLY A O 1
ATOM 1292 N N . ILE A 1 174 ? 0.141 3.339 -1.185 1.00 87.44 174 ILE A N 1
ATOM 1293 C CA . ILE A 1 174 ? -0.935 4.117 -1.814 1.00 87.44 174 ILE A CA 1
ATOM 1294 C C . ILE A 1 174 ? -0.448 5.561 -1.995 1.00 87.44 174 ILE A C 1
ATOM 1296 O O . ILE A 1 174 ? -0.070 6.227 -1.026 1.00 87.44 174 ILE A O 1
ATOM 1300 N N . GLY A 1 175 ? -0.422 6.037 -3.241 1.00 85.69 175 GLY A N 1
ATOM 1301 C CA . GLY A 1 175 ? 0.002 7.400 -3.572 1.00 85.69 175 GLY A CA 1
ATOM 1302 C C . GLY A 1 175 ? -0.954 8.470 -3.027 1.00 85.69 175 GLY A C 1
ATOM 1303 O O . GLY A 1 175 ? -2.166 8.279 -3.001 1.00 85.69 175 GLY A O 1
ATOM 1304 N N . LEU A 1 176 ? -0.407 9.612 -2.607 1.00 83.50 176 LEU A N 1
ATOM 1305 C CA . LEU A 1 176 ? -1.147 10.835 -2.244 1.00 83.50 176 LEU A CA 1
ATOM 1306 C C . LEU A 1 176 ? -0.979 11.956 -3.284 1.00 83.50 176 LEU A C 1
ATOM 1308 O O . LEU A 1 176 ? -1.728 12.931 -3.289 1.00 83.50 176 LEU A O 1
ATOM 1312 N N . ALA A 1 177 ? 0.018 11.821 -4.157 1.00 75.25 177 ALA A N 1
ATOM 1313 C CA . ALA A 1 177 ? 0.294 12.695 -5.288 1.00 75.25 177 ALA A CA 1
ATOM 1314 C C . ALA A 1 177 ? 0.687 11.840 -6.500 1.00 75.25 177 ALA A C 1
ATOM 1316 O O . ALA A 1 177 ? 0.926 10.641 -6.364 1.00 75.25 177 ALA A O 1
ATOM 1317 N N . ASN A 1 178 ? 0.801 12.465 -7.673 1.00 63.59 178 ASN A N 1
ATOM 1318 C CA . ASN A 1 178 ? 1.403 11.813 -8.833 1.00 63.59 178 ASN A CA 1
ATOM 1319 C C . ASN A 1 178 ? 2.846 11.393 -8.514 1.00 63.59 178 ASN A C 1
ATOM 1321 O O . ASN A 1 178 ? 3.620 12.201 -7.990 1.00 63.59 178 ASN A O 1
ATOM 1325 N N . TRP A 1 179 ? 3.162 10.151 -8.877 1.00 52.31 179 TRP A N 1
ATOM 1326 C CA . TRP A 1 179 ? 4.510 9.596 -8.975 1.00 52.31 179 TRP A CA 1
ATOM 1327 C C . TRP A 1 179 ? 5.229 10.158 -10.215 1.00 52.31 179 TRP A C 1
ATOM 1329 O O . TRP A 1 179 ? 4.609 10.129 -11.307 1.00 52.31 179 TRP A O 1
#

Foldseek 3Di:
DKFKWKAADDDDDDDDDDPADPQPAAPDWDDDPNIIMGIHLDDDDLLRRLQSQQSDDDPRHGIFFDDDFDLVSLQVVLVVVCVVQPPVCQVVQADPVDDRFRFHFGQWFQVVHPFQIFSHRNPPPPGDGFWGDDDPVIDGDPPTDQAAADRPVDDDDGTHQDDPPHNPCGGHGRTNDDD